Protein AF-A0ABD4AQN7-F1 (afdb_monomer)

Solvent-accessible surface area (backbone atoms only — not comparable to full-atom values): 7976 Å² total; per-residue (Å²): 132,62,67,65,57,52,54,51,52,52,50,51,53,52,51,52,52,52,50,49,56,45,49,55,45,19,53,50,41,38,52,50,40,67,66,56,73,84,70,76,82,94,68,55,69,69,57,46,48,49,50,31,52,64,78,49,80,97,65,99,74,76,62,80,75,51,38,46,49,37,30,52,51,54,56,50,56,67,41,40,70,62,57,60,67,52,57,86,43,66,93,43,55,42,44,65,59,21,51,52,52,40,50,53,53,50,40,51,52,47,27,73,77,38,64,93,39,34,73,43,40,52,53,53,53,54,51,51,57,58,58,53,72,75,67,83,89,134

Foldseek 3Di:
DVVVVVVVVVVVVVVVVVVVVLVVQLVVLQVLLVPQDFDFDDDDPVRLLVVLVVVDDDDPDDPPVSSLLSSLVVRVVSRVVSLVVSVVCPPGRNSLVSSLVNLLVSLVVVCVVPVVSNVSSVVVNVVSVVVVVVDDDD

Sequence (138 aa):
MVAFSEARRTAVERSALARRSQQDRRESVLRFATAIELVLPDQSFDTVMRRARDAHAPENVGGDLDDGRRAVQLLLASLEDSTNRLDVFQGQPGIRDARCLLLDRKLSLISSRYPALSDWCERVKSKQVRDDGKAEPQ

Mean predicted aligned error: 9.36 Å

Radius of gyration: 21.72 Å; Cα contacts (8 Å, |Δi|>4): 91; chains: 1; bounding box: 52×25×71 Å

Structure (mmCIF, N/CA/C/O backbone):
data_AF-A0ABD4AQN7-F1
#
_entry.id   AF-A0ABD4AQN7-F1
#
loop_
_atom_site.group_PDB
_atom_site.id
_atom_site.type_symbol
_atom_site.label_atom_id
_atom_site.label_alt_id
_atom_site.label_comp_id
_atom_site.label_asym_id
_atom_site.label_entity_id
_atom_site.label_seq_id
_atom_site.pdbx_PDB_ins_code
_atom_site.Cartn_x
_atom_site.Cartn_y
_atom_site.Cartn_z
_atom_site.occupancy
_atom_site.B_iso_or_equiv
_atom_site.auth_seq_id
_atom_site.auth_comp_id
_atom_site.auth_asym_id
_atom_site.auth_atom_id
_atom_site.pdbx_PDB_model_num
ATOM 1 N N . MET A 1 1 ? -22.026 1.319 53.407 1.00 54.47 1 MET A N 1
ATOM 2 C CA . MET A 1 1 ? -20.973 0.480 52.784 1.00 54.47 1 MET A CA 1
ATOM 3 C C . MET A 1 1 ? -21.366 -0.113 51.414 1.00 54.47 1 MET A C 1
ATOM 5 O O . MET A 1 1 ? -20.552 -0.808 50.830 1.00 54.47 1 MET A O 1
ATOM 9 N N . VAL A 1 2 ? -22.556 0.179 50.857 1.00 57.97 2 VAL A N 1
ATOM 10 C CA . VAL A 1 2 ? -23.058 -0.422 49.594 1.00 57.97 2 VAL A CA 1
ATOM 11 C C . VAL A 1 2 ? -22.693 0.401 48.342 1.00 57.97 2 VAL A C 1
ATOM 13 O O . VAL A 1 2 ? -22.343 -0.165 47.310 1.00 57.97 2 VAL A O 1
ATOM 16 N N . ALA A 1 3 ? -22.640 1.734 48.459 1.00 59.59 3 ALA A N 1
ATOM 17 C CA . ALA A 1 3 ? -22.336 2.647 47.348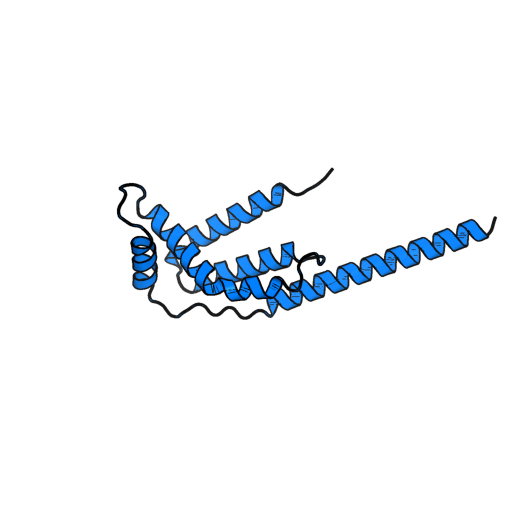 1.00 59.59 3 ALA A CA 1
ATOM 18 C C . ALA A 1 3 ? -20.947 2.434 46.707 1.00 59.59 3 ALA A C 1
ATOM 20 O O . ALA A 1 3 ? -20.769 2.646 45.510 1.00 59.59 3 ALA A O 1
ATOM 21 N N . PHE A 1 4 ? -19.958 1.965 47.479 1.00 57.88 4 PHE A N 1
ATOM 22 C CA . PHE A 1 4 ? -18.610 1.674 46.970 1.00 57.88 4 PHE A CA 1
ATOM 23 C C . PHE A 1 4 ? -18.596 0.458 46.025 1.00 57.88 4 PHE A C 1
ATOM 25 O O . PHE A 1 4 ? -17.837 0.427 45.055 1.00 57.88 4 PHE A O 1
ATOM 32 N N . SER A 1 5 ? -19.465 -0.525 46.274 1.00 64.06 5 SER A N 1
ATOM 33 C CA . SER A 1 5 ? -19.596 -1.732 45.450 1.00 64.06 5 SER A CA 1
ATOM 34 C C . SER A 1 5 ? -20.321 -1.449 44.132 1.00 64.06 5 SER A C 1
ATOM 36 O O . SER A 1 5 ? -19.909 -1.954 43.088 1.00 64.06 5 SER A O 1
ATOM 38 N N . GLU A 1 6 ? -21.346 -0.594 44.149 1.00 66.25 6 GLU A N 1
ATOM 39 C CA . GLU A 1 6 ? -22.067 -0.168 42.940 1.00 66.25 6 GLU A CA 1
ATOM 40 C C . GLU A 1 6 ? -21.218 0.751 42.055 1.00 66.25 6 GLU A C 1
ATOM 42 O O . GLU A 1 6 ? -21.149 0.547 40.840 1.00 66.25 6 GLU A O 1
ATOM 47 N N . ALA A 1 7 ? -20.487 1.699 42.653 1.00 68.50 7 ALA A N 1
ATOM 48 C CA . ALA A 1 7 ? -19.550 2.556 41.929 1.00 68.50 7 ALA A CA 1
ATOM 49 C C . ALA A 1 7 ? -18.449 1.734 41.237 1.00 68.50 7 ALA A C 1
ATOM 51 O O . ALA A 1 7 ? -18.130 1.974 40.070 1.00 68.50 7 ALA A O 1
ATOM 52 N N . ARG A 1 8 ? -17.914 0.708 41.917 1.00 66.69 8 ARG A N 1
ATOM 53 C CA . ARG A 1 8 ? -16.905 -0.199 41.349 1.00 66.69 8 ARG A CA 1
ATOM 54 C C . ARG A 1 8 ? -17.470 -1.064 40.220 1.00 66.69 8 ARG A C 1
ATOM 56 O O . ARG A 1 8 ? -16.809 -1.200 39.194 1.00 66.69 8 ARG A O 1
ATOM 63 N N . ARG A 1 9 ? -18.683 -1.611 40.365 1.00 70.56 9 ARG A N 1
ATOM 64 C CA . ARG A 1 9 ? -19.353 -2.387 39.302 1.00 70.56 9 ARG A CA 1
ATOM 65 C C . ARG A 1 9 ? -19.603 -1.520 38.061 1.00 70.56 9 ARG A C 1
ATOM 67 O O . ARG A 1 9 ? -19.202 -1.896 36.964 1.00 70.56 9 ARG A O 1
ATOM 74 N N . THR A 1 10 ? -20.118 -0.308 38.260 1.00 72.19 10 THR A N 1
ATOM 75 C CA . THR A 1 10 ? -20.370 0.666 37.183 1.00 72.19 10 THR A CA 1
ATOM 76 C C . THR A 1 10 ? -19.078 1.086 36.471 1.00 72.19 10 THR A C 1
ATOM 78 O O . THR A 1 10 ? -19.043 1.211 35.247 1.00 72.19 10 THR A O 1
ATOM 81 N N . ALA A 1 11 ? -17.984 1.287 37.213 1.00 68.94 11 ALA A N 1
ATOM 82 C CA . ALA A 1 11 ? -16.683 1.630 36.637 1.00 68.94 11 ALA A CA 1
ATOM 83 C C . ALA A 1 11 ? -16.107 0.493 35.772 1.00 68.94 11 ALA A C 1
ATOM 85 O O . ALA A 1 11 ? -15.569 0.750 34.692 1.00 68.94 11 ALA A O 1
ATOM 86 N N . VAL A 1 12 ? -16.257 -0.763 36.205 1.00 75.88 12 VAL A N 1
ATOM 87 C CA . VAL A 1 12 ? -15.830 -1.943 35.433 1.00 75.88 12 VAL A CA 1
ATOM 88 C C . VAL A 1 12 ? -16.648 -2.085 34.148 1.00 75.88 12 VAL A C 1
ATOM 90 O O . VAL A 1 12 ? -16.072 -2.294 33.081 1.00 75.88 12 VAL A O 1
ATOM 93 N N . GLU A 1 13 ? -17.966 -1.902 34.216 1.00 75.69 13 GLU A N 1
ATOM 94 C CA . GLU A 1 13 ? -18.851 -1.957 33.046 1.00 75.69 13 GLU A CA 1
ATOM 95 C C . GLU A 1 13 ? -18.529 -0.855 32.029 1.00 75.69 13 GLU A C 1
ATOM 97 O O . GLU A 1 13 ? -18.385 -1.134 30.836 1.00 75.69 13 GLU A O 1
ATOM 102 N N . ARG A 1 14 ? -18.310 0.383 32.496 1.00 72.00 14 ARG A N 1
ATOM 103 C CA . ARG A 1 14 ? -17.869 1.504 31.647 1.00 72.00 14 ARG A CA 1
ATOM 104 C C . ARG A 1 14 ? -16.507 1.236 31.007 1.00 72.00 14 ARG A C 1
ATOM 106 O O . ARG A 1 14 ? -16.333 1.500 29.820 1.00 72.00 14 ARG A O 1
ATOM 113 N N . SER A 1 15 ? -15.561 0.660 31.751 1.00 72.75 15 SER A N 1
ATOM 114 C CA . SER A 1 15 ? -14.247 0.269 31.222 1.00 72.75 15 SER A CA 1
ATOM 115 C C . SER A 1 15 ? -14.352 -0.824 30.152 1.00 72.75 15 SER A C 1
ATOM 117 O O . SER A 1 15 ? -13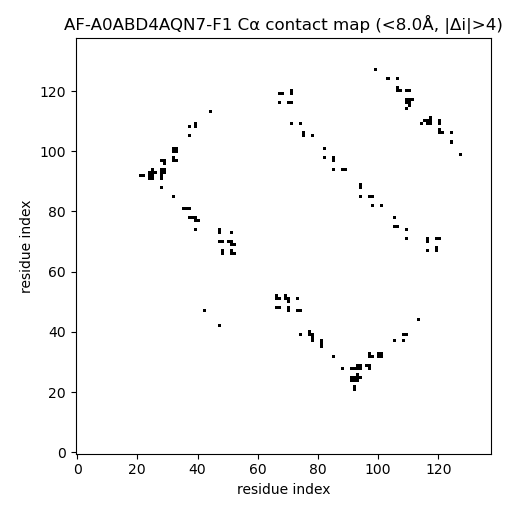.649 -0.771 29.142 1.00 72.75 15 SER A O 1
ATOM 119 N N . ALA A 1 16 ? -15.238 -1.805 30.340 1.00 79.62 16 ALA A N 1
ATOM 120 C CA . ALA A 1 16 ? -15.469 -2.868 29.365 1.00 79.62 16 ALA A CA 1
ATOM 121 C C . ALA A 1 16 ? -16.129 -2.337 28.081 1.00 79.62 16 ALA A C 1
ATOM 123 O O . ALA A 1 16 ? -15.727 -2.711 26.980 1.00 79.62 16 ALA A O 1
ATOM 124 N N . LEU A 1 17 ? -17.104 -1.431 28.207 1.00 80.19 17 LEU A N 1
ATOM 125 C CA . LEU A 1 17 ? -17.739 -0.766 27.065 1.00 80.19 17 LEU A CA 1
ATOM 126 C C . LEU A 1 17 ? -16.749 0.105 26.283 1.00 80.19 17 LEU A C 1
ATOM 128 O O . LEU A 1 17 ? -16.723 0.041 25.055 1.00 80.19 17 LEU A O 1
ATOM 132 N N . ALA A 1 18 ? -15.896 0.862 26.977 1.00 78.62 18 ALA A N 1
ATOM 133 C CA . ALA A 1 18 ? -14.865 1.680 26.343 1.00 78.62 18 ALA A CA 1
ATOM 134 C C . ALA A 1 18 ? -13.862 0.831 25.544 1.00 78.62 18 ALA A C 1
ATOM 136 O O 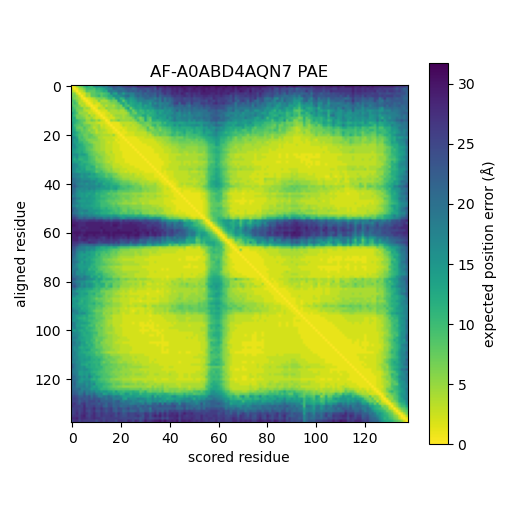. ALA A 1 18 ? -13.535 1.178 24.409 1.00 78.62 18 ALA A O 1
ATOM 137 N N . ARG A 1 19 ? -13.427 -0.311 26.098 1.00 84.00 19 ARG A N 1
ATOM 138 C CA . ARG A 1 19 ? -12.534 -1.258 25.409 1.00 84.00 19 ARG A CA 1
ATOM 139 C C . ARG A 1 19 ? -13.169 -1.852 24.154 1.00 84.00 19 ARG A C 1
ATOM 141 O O . ARG A 1 19 ? -12.532 -1.837 23.107 1.00 84.00 19 ARG A O 1
ATOM 148 N N . ARG A 1 20 ? -14.430 -2.297 24.232 1.00 87.50 20 ARG A N 1
ATOM 149 C CA . ARG A 1 20 ? -15.175 -2.787 23.057 1.00 87.50 20 ARG A CA 1
ATOM 150 C C . ARG A 1 20 ? -15.283 -1.715 21.973 1.00 87.50 20 ARG A C 1
ATOM 152 O O . ARG A 1 20 ? -14.880 -1.954 20.847 1.00 87.50 20 ARG A O 1
ATOM 159 N N . SER A 1 21 ? -15.667 -0.491 22.341 1.00 87.69 21 SER A N 1
ATOM 160 C CA . SER A 1 21 ? -15.736 0.637 21.401 1.00 87.69 21 SER A CA 1
ATOM 161 C C . SER A 1 21 ? -14.390 0.968 20.738 1.00 87.69 21 SER A C 1
ATOM 163 O O . SER A 1 21 ? -14.358 1.392 19.582 1.00 87.69 21 SER A O 1
ATOM 165 N N . GLN A 1 22 ? -13.267 0.831 21.450 1.00 87.69 22 GLN A N 1
ATOM 166 C CA . GLN A 1 22 ? -11.938 1.007 20.854 1.00 87.69 22 GLN A CA 1
ATOM 167 C C . GLN A 1 22 ? -11.584 -0.132 19.897 1.00 87.69 22 GLN A C 1
ATOM 169 O O . GLN A 1 22 ? -11.016 0.128 18.836 1.00 87.69 22 GLN A O 1
ATOM 174 N N . GLN A 1 23 ? -11.929 -1.369 20.252 1.00 91.06 23 GLN A N 1
ATOM 175 C CA . GLN A 1 23 ? -11.710 -2.533 19.406 1.00 91.06 23 GLN A CA 1
ATOM 176 C C . GLN A 1 23 ? -12.540 -2.456 18.118 1.00 91.06 23 GLN A C 1
ATOM 178 O O . GLN A 1 23 ? -11.973 -2.585 17.038 1.00 91.06 23 GLN A O 1
ATOM 183 N N . ASP A 1 24 ? -13.828 -2.118 18.210 1.00 92.62 24 ASP A N 1
ATOM 184 C CA . ASP A 1 24 ? -14.709 -1.953 17.046 1.00 92.62 24 ASP A CA 1
ATOM 185 C C . ASP A 1 24 ? -14.176 -0.877 16.086 1.00 92.62 24 ASP A C 1
ATOM 187 O O . ASP A 1 24 ? -14.175 -1.047 14.863 1.00 92.62 24 ASP A O 1
ATOM 191 N N . ARG A 1 25 ? -13.662 0.233 16.639 1.00 90.94 25 ARG A N 1
ATOM 192 C CA . ARG A 1 25 ? -13.006 1.290 15.855 1.00 90.94 25 ARG A CA 1
ATOM 193 C C . ARG A 1 25 ? -11.745 0.779 15.170 1.00 90.94 25 ARG A C 1
ATOM 195 O O . ARG A 1 25 ? -11.610 0.975 13.966 1.00 90.94 25 ARG A O 1
ATOM 202 N N . ARG A 1 26 ? -10.867 0.074 15.890 1.00 94.12 26 ARG A N 1
ATOM 203 C CA . ARG A 1 26 ? -9.663 -0.548 15.313 1.00 94.12 26 ARG A CA 1
ATOM 204 C C . ARG A 1 26 ? -10.004 -1.499 14.169 1.00 94.12 26 ARG A C 1
ATOM 206 O O . ARG A 1 26 ? -9.408 -1.404 13.099 1.00 94.12 26 ARG A O 1
ATOM 213 N N . GLU A 1 27 ? -10.982 -2.375 14.362 1.00 94.62 27 GLU A N 1
ATOM 214 C CA . GLU A 1 27 ? -11.440 -3.313 13.334 1.00 94.62 27 GLU A CA 1
ATOM 215 C C . GLU A 1 27 ? -12.042 -2.592 12.125 1.00 94.62 27 GLU A C 1
ATOM 217 O O . GLU A 1 27 ? -11.829 -3.001 10.985 1.00 94.62 27 GLU A O 1
ATOM 222 N N . SER A 1 28 ? -12.769 -1.493 12.339 1.00 94.12 28 SER A N 1
ATOM 223 C CA . SER A 1 28 ? -13.274 -0.659 11.246 1.00 94.12 28 SER A CA 1
ATOM 224 C C . SER A 1 28 ? -12.142 -0.048 10.416 1.00 94.12 28 SER A C 1
ATOM 226 O O . SER A 1 28 ? -12.199 -0.098 9.187 1.00 94.12 28 SER A O 1
ATOM 228 N N . VAL A 1 29 ? -11.104 0.494 11.061 1.00 95.38 29 VAL A N 1
ATOM 229 C CA . VAL A 1 29 ? -9.951 1.103 10.373 1.00 95.38 29 VAL A CA 1
ATOM 230 C C . VAL A 1 29 ? -9.185 0.049 9.562 1.00 95.38 29 VAL A C 1
ATOM 232 O O . VAL A 1 29 ? -8.871 0.274 8.393 1.00 95.38 29 VAL A O 1
ATOM 235 N N . LEU A 1 30 ? -8.946 -1.134 10.137 1.00 95.06 30 LEU A N 1
ATOM 236 C CA . LEU A 1 30 ? -8.273 -2.244 9.449 1.00 95.06 30 LEU A CA 1
ATOM 237 C C . LEU A 1 30 ? -9.081 -2.781 8.260 1.00 95.06 30 LEU A C 1
ATOM 239 O O . LEU A 1 30 ? -8.520 -3.034 7.189 1.00 95.06 30 LEU A O 1
ATOM 243 N N . ARG A 1 31 ? -10.405 -2.919 8.415 1.00 95.75 31 ARG A N 1
ATOM 244 C CA . ARG A 1 31 ? -11.296 -3.306 7.311 1.00 95.75 31 ARG A CA 1
ATOM 245 C C . ARG A 1 31 ? -11.255 -2.285 6.185 1.00 95.75 31 ARG A C 1
ATOM 247 O O . ARG A 1 31 ? -11.137 -2.680 5.028 1.00 95.75 31 ARG A O 1
ATOM 254 N N . PHE A 1 32 ? -11.287 -0.993 6.512 1.00 95.75 32 PHE A N 1
ATOM 255 C CA . PHE A 1 32 ? -11.158 0.057 5.509 1.00 95.75 32 PHE A CA 1
ATOM 256 C C . PHE A 1 32 ? -9.824 -0.050 4.766 1.00 95.75 32 PHE A C 1
ATOM 258 O O . PHE A 1 32 ? -9.824 -0.115 3.542 1.00 95.75 32 PHE A O 1
ATOM 265 N N . ALA A 1 33 ? -8.700 -0.165 5.480 1.00 94.88 33 ALA A N 1
ATOM 266 C CA . ALA A 1 33 ? -7.378 -0.310 4.868 1.00 94.88 33 ALA A CA 1
ATOM 267 C C . ALA A 1 33 ? -7.265 -1.533 3.946 1.00 94.88 33 ALA A C 1
ATOM 269 O O . ALA A 1 33 ? -6.600 -1.471 2.914 1.00 94.88 33 ALA A O 1
ATOM 270 N N . THR A 1 34 ? -7.939 -2.631 4.292 1.00 94.19 34 THR A N 1
ATOM 271 C CA . THR A 1 3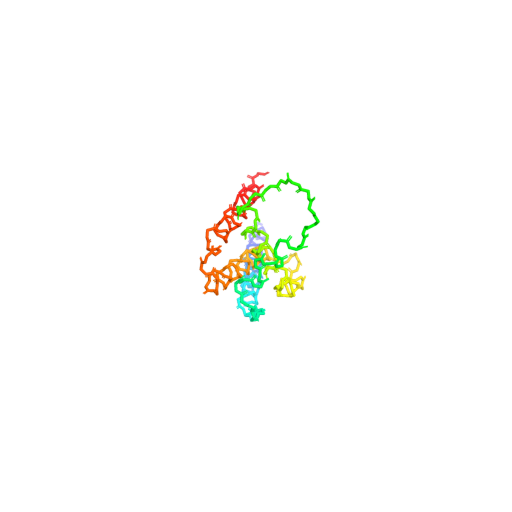4 ? -8.007 -3.849 3.470 1.00 94.19 34 THR A CA 1
ATOM 272 C C . THR A 1 34 ? -8.853 -3.643 2.211 1.00 94.19 34 THR A C 1
ATOM 274 O O . THR A 1 34 ? -8.502 -4.139 1.144 1.00 94.19 34 THR A O 1
ATOM 277 N N . ALA A 1 35 ? -9.942 -2.882 2.317 1.00 94.81 35 ALA A N 1
ATOM 278 C CA . ALA A 1 35 ? -10.844 -2.585 1.208 1.00 94.81 35 ALA A CA 1
ATOM 279 C C . ALA A 1 35 ? -10.301 -1.523 0.237 1.00 94.81 35 ALA A C 1
ATOM 281 O O . ALA A 1 35 ? -10.859 -1.346 -0.845 1.00 94.81 35 ALA A O 1
ATOM 282 N N . ILE A 1 36 ? -9.228 -0.807 0.595 1.00 94.81 36 ILE A N 1
ATOM 283 C CA . ILE A 1 36 ? -8.570 0.122 -0.327 1.00 94.81 36 ILE A CA 1
ATOM 284 C C . ILE A 1 36 ? -8.037 -0.666 -1.524 1.00 94.81 36 ILE A C 1
ATOM 286 O O . ILE A 1 36 ? -7.197 -1.563 -1.385 1.00 94.81 36 ILE A O 1
ATOM 290 N N . GLU A 1 37 ? -8.541 -0.304 -2.696 1.00 93.88 37 GLU A N 1
ATOM 291 C CA . GLU A 1 37 ? -8.043 -0.770 -3.979 1.00 93.88 37 GLU A CA 1
ATOM 292 C C . GLU A 1 37 ? -6.682 -0.132 -4.275 1.00 93.88 37 GLU A C 1
ATOM 294 O O . GLU A 1 37 ? -6.466 1.059 -4.033 1.00 93.88 37 GLU A O 1
ATOM 299 N N . LEU A 1 38 ? -5.758 -0.950 -4.775 1.00 94.44 38 LEU A N 1
ATOM 300 C CA . LEU A 1 38 ? -4.412 -0.536 -5.140 1.00 94.44 38 LEU A CA 1
ATOM 301 C C . LEU A 1 38 ? -4.270 -0.651 -6.651 1.00 94.44 38 LEU A C 1
ATOM 303 O O . LEU A 1 38 ? -4.235 -1.756 -7.189 1.00 94.44 38 LEU A O 1
ATOM 307 N N . VAL A 1 39 ? -4.174 0.493 -7.320 1.00 91.50 39 VAL A N 1
ATOM 308 C CA . VAL A 1 39 ? -4.020 0.563 -8.773 1.00 91.50 39 VAL A CA 1
ATOM 309 C C . VAL A 1 39 ? -2.601 1.010 -9.075 1.00 91.50 39 VAL A C 1
ATOM 311 O O . VAL A 1 39 ? -2.264 2.179 -8.912 1.00 91.50 39 VAL A O 1
ATOM 314 N N . LEU A 1 40 ? -1.757 0.068 -9.490 1.00 91.94 40 LEU A N 1
ATOM 315 C CA . LEU A 1 40 ? -0.411 0.385 -9.950 1.00 91.94 40 LEU A CA 1
ATOM 316 C C . LEU A 1 40 ? -0.450 0.668 -11.459 1.00 91.94 40 LEU A C 1
ATOM 318 O O . LEU A 1 40 ? -1.024 -0.141 -12.192 1.00 91.94 40 LEU A O 1
ATOM 322 N N . PRO A 1 41 ? 0.147 1.771 -11.949 1.00 89.38 41 PRO A N 1
ATOM 323 C CA . PRO A 1 41 ? 0.145 2.064 -13.376 1.00 89.38 41 PRO A CA 1
ATOM 324 C C . PRO A 1 41 ? 0.836 0.957 -14.176 1.00 89.38 41 PRO A C 1
ATOM 326 O O . PRO A 1 41 ? 1.899 0.469 -13.778 1.00 89.38 41 PRO A O 1
ATOM 329 N N . ASP A 1 42 ? 0.262 0.608 -15.326 1.00 89.94 42 ASP A N 1
ATOM 330 C CA . ASP A 1 42 ? 0.854 -0.379 -16.222 1.00 89.94 42 ASP A CA 1
ATOM 331 C C . ASP A 1 42 ? 2.069 0.221 -16.943 1.00 89.94 42 ASP A C 1
ATOM 333 O O . ASP A 1 42 ? 1.944 1.028 -17.865 1.00 89.94 42 ASP A O 1
ATOM 337 N N . GLN A 1 43 ? 3.263 -0.115 -16.461 1.00 92.44 43 GLN A N 1
ATOM 338 C CA . GLN A 1 43 ? 4.534 0.353 -17.000 1.00 92.44 43 GLN A CA 1
ATOM 339 C C . GLN A 1 43 ? 5.464 -0.843 -17.199 1.00 92.44 43 GLN A C 1
ATOM 341 O O . GLN A 1 43 ? 5.470 -1.785 -16.409 1.00 92.44 43 GLN A O 1
ATOM 346 N N . SER A 1 44 ? 6.289 -0.809 -18.246 1.00 94.06 44 SER A N 1
ATOM 347 C CA . SER A 1 44 ? 7.349 -1.807 -18.389 1.00 94.06 44 SER A CA 1
ATOM 348 C C . SER A 1 44 ? 8.423 -1.602 -17.321 1.00 94.06 44 SER A C 1
ATOM 350 O O . SER A 1 44 ? 8.684 -0.472 -16.897 1.00 94.06 44 SER A O 1
ATOM 352 N N . PHE A 1 45 ? 9.092 -2.687 -16.929 1.00 92.69 45 PHE A N 1
ATOM 353 C CA . PHE A 1 45 ? 10.216 -2.624 -15.994 1.00 92.69 45 PHE A CA 1
ATOM 354 C C . PHE A 1 45 ? 11.293 -1.631 -16.463 1.00 92.69 45 PHE A C 1
ATOM 356 O O . PHE A 1 45 ? 11.712 -0.774 -15.689 1.00 92.69 45 PHE A O 1
ATOM 363 N N . ASP A 1 46 ? 11.649 -1.653 -17.752 1.00 93.44 46 ASP A N 1
ATOM 364 C CA . ASP A 1 46 ? 12.625 -0.720 -18.333 1.00 93.44 46 ASP A CA 1
ATOM 365 C C . ASP A 1 46 ? 12.196 0.744 -18.197 1.00 93.44 46 ASP A C 1
ATOM 367 O O . ASP A 1 46 ? 13.022 1.617 -17.937 1.00 93.44 46 ASP A O 1
ATOM 371 N N . THR A 1 47 ? 10.896 1.031 -18.332 1.00 94.19 47 THR A N 1
ATOM 372 C CA . THR A 1 47 ? 10.366 2.390 -18.160 1.00 94.19 47 THR A CA 1
ATOM 373 C C . THR A 1 47 ? 10.491 2.846 -16.714 1.00 94.19 47 THR A C 1
ATOM 375 O O . THR A 1 47 ? 10.898 3.983 -16.472 1.00 94.19 47 THR A O 1
ATOM 378 N N . VAL A 1 48 ? 10.166 1.969 -15.761 1.00 93.12 48 VAL A N 1
ATOM 379 C CA . VAL A 1 48 ? 10.299 2.252 -14.327 1.00 93.12 48 VAL A CA 1
ATOM 380 C C . VAL A 1 48 ? 11.762 2.506 -13.972 1.00 93.12 48 VAL A C 1
ATOM 382 O O . VAL A 1 48 ? 12.064 3.520 -13.347 1.00 93.12 48 VAL A O 1
ATOM 385 N N . MET A 1 49 ? 12.676 1.644 -14.419 1.00 92.50 49 MET A N 1
ATOM 386 C CA . MET A 1 49 ? 14.109 1.784 -14.147 1.00 92.50 49 MET A CA 1
ATOM 387 C C . MET A 1 49 ? 14.705 3.024 -14.812 1.00 92.50 49 MET A C 1
ATOM 389 O O . MET A 1 49 ? 15.488 3.737 -14.190 1.00 92.50 49 MET A O 1
ATOM 393 N N . ARG A 1 50 ? 14.298 3.343 -16.045 1.00 91.12 50 ARG A N 1
ATOM 394 C CA . ARG A 1 50 ? 14.696 4.590 -16.706 1.00 91.12 50 ARG A CA 1
ATOM 395 C C . ARG A 1 50 ? 14.234 5.808 -15.905 1.00 91.12 50 ARG A C 1
ATOM 397 O O . ARG A 1 50 ? 15.053 6.657 -15.594 1.00 91.12 50 ARG A O 1
ATOM 404 N N . ARG A 1 51 ? 12.968 5.853 -15.475 1.00 89.88 51 ARG A N 1
ATOM 405 C CA . ARG A 1 51 ? 12.452 6.943 -14.623 1.00 89.88 51 ARG A CA 1
ATOM 406 C C . ARG A 1 51 ? 13.173 7.032 -13.276 1.00 89.88 51 ARG A C 1
ATOM 408 O O . ARG A 1 51 ? 13.408 8.133 -12.793 1.00 89.88 51 ARG A O 1
ATOM 415 N N . ALA A 1 52 ? 13.533 5.895 -12.679 1.00 88.88 52 ALA A N 1
ATOM 416 C CA . ALA A 1 52 ? 14.305 5.843 -11.437 1.00 88.88 52 ALA A CA 1
ATOM 417 C C . ALA A 1 52 ? 15.700 6.466 -11.577 1.00 88.88 52 ALA A C 1
ATOM 419 O O . ALA A 1 52 ? 16.178 7.093 -10.631 1.00 88.88 52 ALA A O 1
ATOM 420 N N . ARG A 1 53 ? 16.315 6.334 -12.756 1.00 87.31 53 ARG A N 1
ATOM 421 C CA . ARG A 1 53 ? 17.589 6.976 -13.106 1.00 87.31 53 ARG A CA 1
ATOM 422 C C . ARG A 1 53 ? 17.407 8.458 -13.433 1.00 87.31 53 ARG A C 1
ATOM 424 O O . ARG A 1 53 ? 18.131 9.283 -12.891 1.00 87.31 53 ARG A O 1
ATOM 431 N N . ASP A 1 54 ? 16.403 8.789 -14.247 1.00 84.19 54 ASP A N 1
ATOM 432 C CA . ASP A 1 54 ? 16.115 10.157 -14.711 1.00 84.19 54 ASP A CA 1
ATOM 433 C C . ASP A 1 54 ? 15.661 11.096 -13.585 1.00 84.19 54 ASP A C 1
ATOM 435 O O . ASP A 1 54 ? 15.836 12.309 -13.675 1.00 84.19 54 ASP A O 1
ATOM 439 N N . ALA A 1 55 ? 15.095 10.556 -12.500 1.00 75.88 55 ALA A N 1
ATOM 440 C CA . ALA A 1 55 ? 14.765 11.323 -11.300 1.00 75.88 55 ALA A CA 1
ATOM 441 C C . ALA A 1 55 ? 16.004 11.959 -10.625 1.00 75.88 55 ALA A C 1
ATOM 443 O O . ALA A 1 55 ? 15.849 12.712 -9.661 1.00 75.88 55 ALA A O 1
ATOM 444 N N . HIS A 1 56 ? 17.217 11.696 -11.128 1.00 63.53 56 HIS A N 1
ATOM 445 C CA . HIS A 1 56 ? 18.452 12.341 -10.707 1.00 63.53 56 HIS A CA 1
ATOM 446 C C . HIS A 1 56 ? 19.164 13.055 -11.873 1.00 63.53 56 HIS A C 1
ATOM 448 O O . HIS A 1 56 ? 19.367 12.490 -12.945 1.00 63.53 56 HIS A O 1
ATOM 454 N N . ALA A 1 57 ? 19.597 14.298 -11.638 1.00 51.97 57 ALA A N 1
ATOM 455 C CA . ALA A 1 57 ? 20.659 14.937 -12.417 1.00 51.97 57 ALA A CA 1
ATOM 456 C C . ALA A 1 57 ? 22.017 14.284 -12.064 1.00 51.97 57 ALA A C 1
ATOM 458 O O . ALA A 1 57 ? 22.152 13.749 -10.961 1.00 51.97 57 ALA A O 1
ATOM 459 N N . PRO A 1 58 ? 23.019 14.282 -12.964 1.00 55.56 58 PRO A N 1
ATOM 460 C CA . PRO A 1 58 ? 24.164 13.390 -12.856 1.00 55.56 58 PRO A CA 1
ATOM 461 C C . PRO A 1 58 ? 25.173 13.935 -11.845 1.00 55.56 58 PRO A C 1
ATOM 463 O O . PRO A 1 58 ? 26.087 14.672 -12.202 1.00 55.56 58 PRO A O 1
ATOM 466 N N . GLU A 1 59 ? 25.046 13.544 -10.583 1.00 49.09 59 GLU A N 1
ATOM 467 C CA . GLU A 1 59 ? 26.174 13.577 -9.659 1.00 49.09 59 GLU A CA 1
ATOM 468 C C . GLU A 1 59 ? 26.615 12.143 -9.383 1.00 49.09 59 GLU A C 1
ATOM 470 O O . GLU A 1 59 ? 25.841 11.289 -8.958 1.00 49.09 5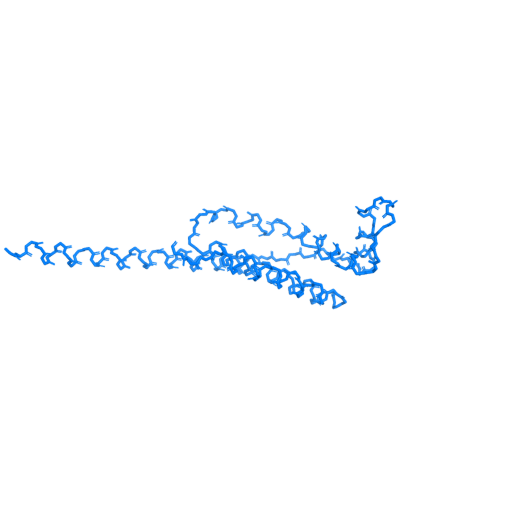9 GLU A O 1
ATOM 475 N N . ASN A 1 60 ? 27.871 11.878 -9.738 1.00 54.09 60 ASN A N 1
ATOM 476 C CA . ASN A 1 60 ? 28.563 10.595 -9.711 1.00 54.09 60 ASN A CA 1
ATOM 477 C C . ASN A 1 60 ? 28.562 9.923 -8.324 1.00 54.09 60 ASN A C 1
ATOM 479 O O . ASN A 1 60 ? 29.612 9.871 -7.698 1.00 54.09 60 ASN A O 1
ATOM 483 N N . VAL A 1 61 ? 27.450 9.369 -7.835 1.00 50.25 61 VAL A N 1
ATOM 484 C CA . VAL A 1 61 ? 27.445 8.420 -6.707 1.00 50.25 61 VAL A CA 1
ATOM 485 C C . VAL A 1 61 ? 26.203 7.514 -6.764 1.00 50.25 61 VAL A C 1
ATOM 487 O O . VAL A 1 61 ? 25.073 7.988 -6.691 1.00 50.25 61 VAL A O 1
ATOM 490 N N . GLY A 1 62 ? 26.423 6.195 -6.819 1.00 47.19 62 GLY A N 1
ATOM 491 C CA . GLY A 1 62 ? 25.420 5.169 -6.490 1.00 47.19 62 GLY A CA 1
ATOM 492 C C . GLY A 1 62 ? 25.027 4.280 -7.670 1.00 47.19 62 GLY A C 1
ATOM 493 O O . GLY A 1 62 ? 24.214 4.673 -8.495 1.00 47.19 62 GLY A O 1
ATOM 494 N N . GLY A 1 63 ? 25.627 3.085 -7.750 1.00 58.38 63 GLY A N 1
ATOM 495 C CA . GLY A 1 63 ? 25.358 2.084 -8.792 1.00 58.38 63 GLY A CA 1
ATOM 496 C C . GLY A 1 63 ? 23.971 1.430 -8.708 1.00 58.38 63 GLY A C 1
ATOM 497 O O . GLY A 1 63 ? 23.112 1.868 -7.952 1.00 58.38 63 GLY A O 1
ATOM 498 N N . ASP A 1 64 ? 23.796 0.326 -9.442 1.00 58.97 64 ASP A N 1
ATOM 499 C CA . ASP A 1 64 ? 22.548 -0.445 -9.662 1.00 58.97 64 ASP A CA 1
ATOM 500 C C . ASP A 1 64 ? 21.719 -0.739 -8.386 1.00 58.97 64 ASP A C 1
ATOM 502 O O . ASP A 1 64 ? 20.501 -0.924 -8.421 1.00 58.97 64 ASP A O 1
ATOM 506 N N . LEU A 1 65 ? 22.376 -0.724 -7.220 1.00 60.97 65 LEU A N 1
ATOM 507 C CA . LEU A 1 65 ? 21.746 -0.848 -5.908 1.00 60.97 65 LEU A CA 1
ATOM 508 C C . LEU A 1 65 ? 20.833 0.347 -5.548 1.00 60.97 65 LEU A C 1
ATOM 510 O O . LEU A 1 65 ? 19.787 0.156 -4.936 1.00 60.97 65 LEU A O 1
ATOM 514 N N . ASP A 1 66 ? 21.170 1.583 -5.910 1.00 78.94 66 ASP A N 1
ATOM 515 C CA . ASP A 1 66 ? 20.306 2.729 -5.595 1.00 78.94 66 ASP A CA 1
ATOM 516 C C . ASP A 1 66 ? 19.106 2.837 -6.544 1.00 78.94 66 ASP A C 1
ATOM 518 O O . ASP A 1 66 ? 18.024 3.254 -6.119 1.00 78.94 66 ASP A O 1
ATOM 522 N N . ASP A 1 67 ? 19.247 2.383 -7.790 1.00 85.44 67 ASP A N 1
ATOM 523 C CA . ASP A 1 67 ? 18.177 2.418 -8.791 1.00 85.44 67 ASP A CA 1
ATOM 524 C C . ASP A 1 67 ? 16.981 1.550 -8.384 1.00 85.44 67 ASP A C 1
ATOM 526 O O . ASP A 1 67 ? 15.836 1.996 -8.468 1.00 85.44 67 ASP A O 1
ATOM 530 N N . GLY A 1 68 ? 17.222 0.337 -7.873 1.00 88.62 68 GLY A N 1
ATOM 531 C CA . GLY A 1 68 ? 16.148 -0.553 -7.419 1.00 88.62 68 GLY A CA 1
ATOM 532 C C . GLY A 1 68 ? 15.358 0.022 -6.239 1.00 88.62 68 GLY A C 1
ATOM 533 O O . GLY A 1 68 ? 14.125 -0.015 -6.220 1.00 88.62 68 GLY A O 1
ATOM 534 N N . ARG A 1 69 ? 16.046 0.652 -5.277 1.00 88.81 69 ARG A N 1
ATOM 535 C CA . ARG A 1 69 ? 15.389 1.376 -4.179 1.00 88.81 69 ARG A CA 1
ATOM 536 C C . ARG A 1 69 ? 14.542 2.539 -4.704 1.00 88.81 69 ARG A C 1
ATOM 538 O O . ARG A 1 69 ? 13.411 2.713 -4.247 1.00 88.81 69 ARG A O 1
ATOM 545 N N . ARG A 1 70 ? 15.076 3.331 -5.637 1.00 88.56 70 ARG A N 1
ATOM 546 C CA . ARG A 1 70 ? 14.380 4.480 -6.241 1.00 88.56 70 ARG A CA 1
ATOM 547 C C . ARG A 1 70 ? 13.159 4.037 -7.040 1.00 88.56 70 ARG A C 1
ATOM 549 O O . ARG A 1 70 ? 12.101 4.641 -6.907 1.00 88.56 70 ARG A O 1
ATOM 556 N N . ALA A 1 71 ? 13.272 2.949 -7.796 1.00 92.81 71 ALA A N 1
ATOM 557 C CA . ALA A 1 71 ? 12.160 2.349 -8.521 1.00 92.81 71 ALA A CA 1
ATOM 558 C C . ALA A 1 71 ? 11.010 1.986 -7.571 1.00 92.81 71 ALA A C 1
ATOM 560 O O . ALA A 1 71 ? 9.870 2.383 -7.808 1.00 92.81 71 ALA A O 1
ATOM 561 N N . VAL A 1 72 ? 11.304 1.320 -6.447 1.00 93.69 72 VAL A N 1
ATOM 562 C CA . VAL A 1 72 ? 10.287 1.025 -5.424 1.00 93.69 72 VAL A CA 1
ATOM 563 C C . VAL A 1 72 ? 9.674 2.310 -4.856 1.00 93.69 72 VAL A C 1
ATOM 565 O O . VAL A 1 72 ? 8.458 2.381 -4.711 1.00 93.69 72 VAL A O 1
ATOM 568 N N . GLN A 1 73 ? 10.469 3.348 -4.579 1.00 91.69 73 GLN A N 1
ATOM 569 C CA . GLN A 1 73 ? 9.955 4.633 -4.084 1.00 91.69 73 GLN A CA 1
ATOM 570 C C . GLN A 1 73 ? 9.040 5.343 -5.093 1.00 91.69 73 GLN A C 1
ATOM 572 O O . GLN A 1 73 ? 7.980 5.827 -4.705 1.00 91.69 73 GLN A O 1
ATOM 577 N N . LEU A 1 74 ? 9.402 5.364 -6.377 1.00 92.81 74 LEU A N 1
ATOM 578 C CA . LEU A 1 74 ? 8.571 5.931 -7.444 1.00 92.81 74 LEU A CA 1
ATOM 579 C C . LEU A 1 74 ? 7.247 5.176 -7.595 1.00 92.81 74 LEU A C 1
ATOM 581 O O . LEU A 1 74 ? 6.189 5.790 -7.724 1.00 92.81 74 LEU A O 1
ATOM 585 N N . LEU A 1 75 ? 7.290 3.843 -7.546 1.00 94.62 75 LEU A N 1
ATOM 586 C CA . LEU A 1 75 ? 6.082 3.022 -7.603 1.00 94.62 75 LEU A CA 1
ATOM 587 C C . LEU A 1 75 ? 5.201 3.235 -6.365 1.00 94.62 75 LEU A C 1
ATOM 589 O O . LEU A 1 75 ? 3.984 3.340 -6.495 1.00 94.62 75 LEU A O 1
ATOM 593 N N . LEU A 1 76 ? 5.789 3.376 -5.176 1.00 94.19 76 LEU A N 1
ATOM 594 C CA . LEU A 1 76 ? 5.045 3.726 -3.963 1.00 94.19 76 LEU A CA 1
ATOM 595 C C . LEU A 1 76 ? 4.400 5.114 -4.051 1.00 94.19 76 LEU A C 1
ATOM 597 O O . LEU A 1 76 ? 3.250 5.254 -3.638 1.00 94.19 76 LEU A O 1
ATOM 601 N N . ALA A 1 77 ? 5.096 6.103 -4.617 1.00 92.00 77 ALA A N 1
ATOM 602 C CA . ALA A 1 77 ? 4.554 7.442 -4.853 1.00 92.00 77 ALA A CA 1
ATOM 603 C C . ALA A 1 77 ? 3.366 7.405 -5.828 1.00 92.00 77 ALA A C 1
ATOM 605 O O . ALA A 1 77 ? 2.360 8.068 -5.606 1.00 92.00 77 ALA A O 1
ATOM 606 N N . SER A 1 78 ? 3.400 6.537 -6.846 1.00 92.88 78 SER A N 1
ATOM 607 C CA . SER A 1 78 ? 2.237 6.340 -7.730 1.00 92.88 78 SER A CA 1
ATOM 608 C C . SER A 1 78 ? 1.005 5.758 -7.021 1.00 92.88 78 SER A C 1
ATOM 610 O O . SER A 1 78 ? -0.104 5.846 -7.537 1.00 92.88 78 SER A O 1
ATOM 612 N N . LEU A 1 79 ? 1.189 5.182 -5.829 1.00 92.94 79 LEU A N 1
ATOM 613 C CA . LEU A 1 79 ? 0.126 4.665 -4.972 1.00 92.94 79 LEU A CA 1
ATOM 614 C C . LEU A 1 79 ? -0.199 5.629 -3.816 1.00 92.94 79 LEU A C 1
ATOM 616 O O . LEU A 1 79 ? -0.910 5.225 -2.896 1.00 92.94 79 LEU A O 1
ATOM 620 N N . GLU A 1 80 ? 0.325 6.855 -3.783 1.00 89.50 80 GLU A N 1
ATOM 621 C CA . GLU A 1 80 ? 0.195 7.775 -2.640 1.00 89.50 80 GLU A CA 1
ATOM 622 C C . GLU A 1 80 ? -1.267 8.066 -2.271 1.00 89.50 80 GLU A C 1
ATOM 624 O O . GLU A 1 80 ? -1.624 7.973 -1.095 1.00 89.50 80 GLU A O 1
ATOM 629 N N . ASP A 1 81 ? -2.142 8.248 -3.262 1.00 89.12 81 ASP A N 1
ATOM 630 C CA . ASP A 1 81 ? -3.575 8.498 -3.052 1.00 89.12 81 ASP A CA 1
ATOM 631 C C . ASP A 1 81 ? -4.241 7.433 -2.175 1.00 89.12 81 ASP A C 1
ATOM 633 O O . ASP A 1 81 ? -5.076 7.732 -1.321 1.00 89.12 81 ASP A O 1
ATOM 637 N N . SER A 1 82 ? -3.834 6.170 -2.324 1.00 88.00 82 SER A N 1
ATOM 638 C CA . SER A 1 82 ? -4.358 5.086 -1.492 1.00 88.00 82 SER A CA 1
ATOM 639 C C . SER A 1 82 ? -3.933 5.207 -0.020 1.00 88.00 82 SER A C 1
ATOM 641 O O . SER A 1 82 ? -4.691 4.784 0.848 1.00 88.00 82 SER A O 1
ATOM 643 N N . THR A 1 83 ? -2.778 5.820 0.287 1.00 88.19 83 THR A N 1
ATOM 644 C CA . THR A 1 83 ? -2.391 6.160 1.674 1.00 88.19 83 THR A CA 1
ATOM 645 C C . THR A 1 83 ? -3.242 7.303 2.208 1.00 88.19 83 THR A C 1
ATOM 647 O O . THR A 1 83 ? -3.761 7.187 3.315 1.00 88.19 83 THR A O 1
ATOM 650 N N . ASN A 1 84 ? -3.420 8.369 1.424 1.00 92.31 84 ASN A N 1
ATOM 651 C CA . ASN A 1 84 ? -4.126 9.587 1.845 1.00 92.31 84 ASN A CA 1
ATOM 652 C C . ASN A 1 84 ? -5.582 9.297 2.241 1.00 92.31 84 ASN A C 1
ATOM 654 O O . ASN A 1 84 ? -6.149 9.919 3.137 1.00 92.31 84 ASN A O 1
ATOM 658 N N . ARG A 1 85 ? -6.185 8.257 1.651 1.00 92.31 85 ARG A N 1
ATOM 659 C CA . ARG A 1 85 ? -7.512 7.756 2.046 1.00 92.31 85 ARG A CA 1
ATOM 660 C C . ARG A 1 85 ? -7.608 7.325 3.513 1.00 92.31 85 ARG A C 1
ATOM 662 O O . ARG A 1 85 ? -8.715 7.290 4.040 1.00 92.31 85 ARG A O 1
ATOM 669 N N . LEU A 1 86 ? -6.498 6.981 4.170 1.00 93.38 86 LEU A N 1
ATOM 670 C CA . LEU A 1 86 ? -6.479 6.633 5.594 1.00 93.38 86 LEU A CA 1
ATOM 671 C C . LEU A 1 86 ? -6.463 7.851 6.523 1.00 93.38 86 LEU A C 1
ATOM 673 O O . LEU A 1 86 ? -6.705 7.684 7.718 1.00 93.38 86 LEU A O 1
ATOM 677 N N . ASP A 1 87 ? -6.230 9.061 6.019 1.00 92.94 87 ASP A N 1
ATOM 678 C CA . ASP A 1 87 ? -6.099 10.248 6.873 1.00 92.94 87 ASP A CA 1
ATOM 679 C C . ASP A 1 87 ? -7.413 10.634 7.562 1.00 92.94 87 ASP A C 1
ATOM 681 O O . ASP A 1 87 ? -7.399 11.206 8.650 1.00 92.94 87 ASP A O 1
ATOM 685 N N . VAL A 1 88 ? -8.559 10.193 7.031 1.00 92.50 88 VAL A N 1
ATOM 686 C CA . VAL A 1 88 ? -9.867 10.316 7.703 1.00 92.50 88 VAL A CA 1
ATOM 687 C C . VAL A 1 88 ? -9.933 9.569 9.045 1.00 92.50 88 VAL A C 1
ATOM 689 O O . VAL A 1 88 ? -10.788 9.861 9.877 1.00 92.50 88 VAL A O 1
ATOM 692 N N . PHE A 1 89 ? -9.030 8.610 9.272 1.00 92.38 89 PHE A N 1
ATOM 693 C CA . PHE A 1 89 ? -8.907 7.843 10.512 1.00 92.38 89 PHE A CA 1
ATOM 694 C C . PHE A 1 89 ? -7.727 8.307 11.377 1.00 92.38 89 PHE A C 1
ATOM 696 O O . PHE A 1 89 ? -7.314 7.593 12.295 1.00 92.38 89 PHE A O 1
ATOM 703 N N . GLN A 1 90 ? -7.163 9.490 11.116 1.00 91.38 90 GLN A N 1
ATOM 704 C CA . GLN A 1 90 ? -6.081 10.031 11.930 1.00 91.38 90 GLN A CA 1
ATOM 705 C C . GLN A 1 90 ? -6.494 10.111 13.410 1.00 91.38 90 GLN A C 1
ATOM 707 O O . GLN A 1 90 ? -7.582 10.563 13.759 1.00 91.38 90 GLN A O 1
ATOM 712 N N . GLY A 1 91 ? -5.623 9.614 14.293 1.00 88.69 91 GLY A N 1
ATOM 713 C CA . GLY A 1 91 ? -5.883 9.540 15.734 1.00 88.69 91 GLY A CA 1
ATOM 714 C C . GLY A 1 91 ? -6.836 8.418 16.170 1.00 88.69 91 GLY A C 1
ATOM 715 O O . GLY A 1 91 ? -7.053 8.252 17.370 1.00 88.69 91 GLY A O 1
ATOM 716 N N . GLN A 1 92 ? -7.388 7.621 15.247 1.00 90.81 92 GLN A N 1
ATOM 717 C CA . GLN A 1 92 ? -8.197 6.455 15.609 1.00 90.81 92 GLN A CA 1
ATOM 718 C C . GLN A 1 92 ? -7.316 5.275 16.051 1.00 90.81 92 GLN A C 1
ATOM 720 O O . GLN A 1 92 ? -6.222 5.074 15.511 1.00 90.81 92 GLN A O 1
ATOM 725 N N . PRO A 1 93 ? -7.792 4.436 16.991 1.00 88.88 93 PRO A N 1
ATOM 726 C CA . PRO A 1 93 ? -7.139 3.171 17.308 1.00 88.88 93 PRO A CA 1
ATOM 727 C C . PRO A 1 93 ? -6.921 2.335 16.039 1.00 88.88 93 PRO A C 1
ATOM 729 O O . PRO A 1 93 ? -7.827 2.210 15.222 1.00 88.88 93 PRO A O 1
ATOM 732 N N . GLY A 1 94 ? -5.729 1.757 15.869 1.00 90.25 94 GLY A N 1
ATOM 733 C CA . GLY A 1 94 ? -5.414 0.901 14.717 1.00 90.25 94 GLY A CA 1
ATOM 734 C C . GLY A 1 94 ? -4.961 1.620 13.445 1.00 90.25 94 GLY A C 1
ATOM 735 O O . GLY A 1 94 ? -4.627 0.943 12.477 1.00 90.25 94 GLY A O 1
ATOM 736 N N . ILE A 1 95 ? -4.894 2.958 13.423 1.00 92.81 95 ILE A N 1
ATOM 737 C CA . ILE A 1 95 ? -4.419 3.704 12.243 1.00 92.81 95 ILE A CA 1
ATOM 738 C C . ILE A 1 95 ? -2.982 3.344 11.845 1.00 92.81 95 ILE A C 1
ATOM 740 O O . ILE A 1 95 ? -2.671 3.243 10.660 1.00 92.81 95 ILE A O 1
ATOM 744 N N . ARG A 1 96 ? -2.109 3.100 12.828 1.00 90.75 96 ARG A N 1
ATOM 745 C CA . ARG A 1 96 ? -0.726 2.665 12.594 1.00 90.75 96 ARG A CA 1
ATOM 746 C C . ARG A 1 96 ? -0.696 1.309 11.894 1.00 90.75 96 ARG A C 1
ATOM 748 O O . ARG A 1 96 ? -0.147 1.207 10.804 1.00 90.75 96 ARG A O 1
ATOM 755 N N . ASP A 1 97 ? -1.376 0.316 12.462 1.00 92.31 97 ASP A N 1
ATOM 756 C CA . ASP A 1 97 ? -1.467 -1.029 11.886 1.00 92.31 97 ASP A CA 1
ATOM 757 C C . ASP A 1 97 ? -2.070 -1.010 10.480 1.00 92.31 97 ASP A C 1
ATOM 759 O O . ASP A 1 97 ? -1.603 -1.713 9.593 1.00 92.31 97 ASP A O 1
ATOM 763 N N . ALA A 1 98 ? -3.086 -0.174 10.255 1.00 94.12 98 ALA A N 1
ATOM 764 C CA . ALA A 1 98 ? -3.707 0.008 8.951 1.00 94.12 98 ALA A CA 1
ATOM 765 C C . ALA A 1 98 ? -2.743 0.594 7.913 1.00 94.12 98 ALA A C 1
ATOM 767 O O . ALA A 1 98 ? -2.728 0.138 6.770 1.00 94.12 98 ALA A O 1
ATOM 768 N N . ARG A 1 99 ? -1.909 1.567 8.302 1.00 93.12 99 ARG A N 1
ATOM 769 C CA . ARG A 1 99 ? -0.851 2.113 7.439 1.00 93.12 99 ARG A CA 1
ATOM 770 C C . ARG A 1 99 ? 0.233 1.071 7.150 1.00 93.12 99 ARG A C 1
ATOM 772 O O . ARG A 1 99 ? 0.664 0.974 6.003 1.00 93.12 99 ARG A O 1
ATOM 779 N N . CYS A 1 100 ? 0.629 0.264 8.138 1.00 92.94 100 CYS A N 1
ATOM 780 C CA . CYS A 1 100 ? 1.578 -0.837 7.937 1.00 92.94 100 CYS A CA 1
ATOM 781 C C . CYS A 1 100 ? 1.008 -1.913 7.003 1.00 92.94 100 CYS A C 1
ATOM 783 O O . CYS A 1 100 ? 1.645 -2.261 6.013 1.00 92.94 100 CYS A O 1
ATOM 785 N N . LEU A 1 101 ? -0.231 -2.355 7.239 1.00 94.31 101 LEU A N 1
ATOM 786 C CA . LEU A 1 101 ? -0.947 -3.294 6.374 1.00 94.31 101 LEU A CA 1
ATOM 787 C C . LEU A 1 101 ? -1.054 -2.767 4.939 1.00 94.31 101 LEU A C 1
ATOM 789 O O . LEU A 1 101 ? -0.832 -3.506 3.981 1.00 94.31 101 LEU A O 1
ATOM 793 N N . LEU A 1 102 ? -1.387 -1.487 4.771 1.00 95.12 102 LEU A N 1
ATOM 794 C CA . LEU A 1 102 ? -1.489 -0.888 3.449 1.00 95.12 102 LEU A CA 1
ATOM 795 C C . LEU A 1 102 ? -0.127 -0.852 2.741 1.00 95.12 102 LEU A C 1
ATOM 797 O O . LEU A 1 102 ? -0.061 -1.195 1.562 1.00 95.12 102 LEU A O 1
ATOM 801 N N . LEU A 1 103 ? 0.952 -0.479 3.434 1.00 94.50 103 LEU A N 1
ATOM 802 C CA . LEU A 1 103 ? 2.297 -0.485 2.853 1.00 94.50 103 LEU A CA 1
ATOM 803 C C . LEU A 1 103 ? 2.742 -1.907 2.473 1.00 94.50 103 LEU A C 1
ATOM 805 O O . LEU A 1 103 ? 3.224 -2.107 1.361 1.00 94.50 103 LEU A O 1
ATOM 809 N N . ASP A 1 104 ? 2.474 -2.908 3.310 1.00 94.94 104 ASP A N 1
ATOM 810 C CA . ASP A 1 104 ? 2.742 -4.316 2.993 1.00 94.94 104 ASP A CA 1
ATOM 811 C C . ASP A 1 104 ? 2.011 -4.778 1.727 1.00 94.94 104 ASP A C 1
ATOM 813 O O . ASP A 1 104 ? 2.601 -5.427 0.856 1.00 94.94 104 ASP A O 1
ATOM 817 N N . ARG A 1 105 ? 0.734 -4.405 1.579 1.00 96.31 105 ARG A N 1
ATOM 818 C CA . ARG A 1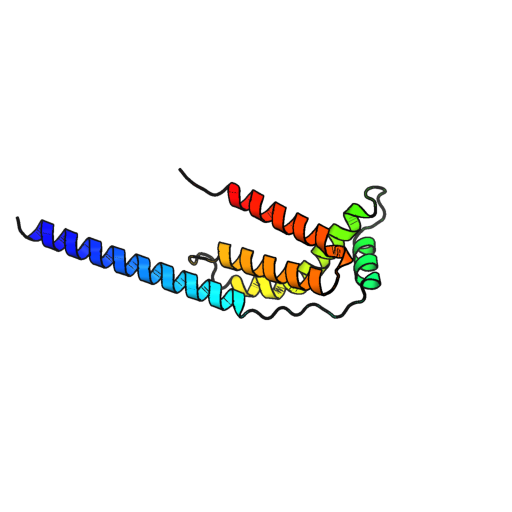 105 ? -0.050 -4.706 0.372 1.00 96.31 105 ARG A CA 1
ATOM 819 C C . ARG A 1 105 ? 0.523 -4.014 -0.867 1.00 96.31 105 ARG A C 1
ATOM 821 O O . ARG A 1 105 ? 0.598 -4.640 -1.921 1.00 96.31 105 ARG A O 1
ATOM 828 N N . LYS A 1 106 ? 0.967 -2.758 -0.750 1.00 96.31 106 LYS A N 1
ATOM 829 C CA . LYS A 1 106 ? 1.626 -2.021 -1.844 1.00 96.31 106 LYS A CA 1
ATOM 830 C C . LYS A 1 106 ? 2.928 -2.683 -2.274 1.00 96.31 106 LYS A C 1
ATOM 832 O O . LYS A 1 106 ? 3.143 -2.887 -3.463 1.00 96.31 106 LYS A O 1
ATOM 837 N N . LEU A 1 107 ? 3.781 -3.037 -1.317 1.00 96.38 107 LEU A N 1
ATOM 838 C CA . LEU A 1 107 ? 5.055 -3.698 -1.593 1.00 96.38 107 LEU A CA 1
ATOM 839 C C . LEU A 1 107 ? 4.841 -5.075 -2.229 1.00 96.38 107 LEU A C 1
ATOM 841 O O . LEU A 1 107 ? 5.531 -5.401 -3.188 1.00 96.38 107 LEU A O 1
ATOM 845 N N . SER A 1 108 ? 3.842 -5.829 -1.763 1.00 96.06 108 SER A N 1
ATOM 846 C CA . SER A 1 108 ? 3.462 -7.125 -2.347 1.00 96.06 108 SER A CA 1
ATOM 847 C C . SER A 1 108 ? 2.937 -6.989 -3.780 1.00 96.06 108 SER A C 1
ATOM 849 O O . SER A 1 108 ? 3.248 -7.807 -4.642 1.00 96.06 108 SER A O 1
ATOM 851 N N . LEU A 1 109 ? 2.158 -5.939 -4.065 1.00 96.25 109 LEU A N 1
ATOM 852 C CA . LEU A 1 109 ? 1.705 -5.636 -5.424 1.00 96.25 109 LEU A CA 1
ATOM 853 C C . LEU A 1 109 ? 2.890 -5.305 -6.343 1.00 96.25 109 LEU A C 1
ATOM 855 O O . LEU A 1 109 ? 2.965 -5.806 -7.464 1.00 96.25 109 LEU A O 1
ATOM 859 N N . ILE A 1 110 ? 3.828 -4.487 -5.858 1.00 96.38 110 ILE A N 1
ATOM 860 C CA . ILE A 1 110 ? 5.036 -4.114 -6.600 1.00 96.38 110 ILE A CA 1
ATOM 861 C C . ILE A 1 110 ? 5.899 -5.346 -6.883 1.00 96.38 110 ILE A C 1
ATOM 863 O O . ILE A 1 110 ? 6.273 -5.548 -8.036 1.00 96.38 110 ILE A O 1
ATOM 867 N N . SER A 1 111 ? 6.185 -6.186 -5.885 1.00 96.44 111 SER A N 1
ATOM 868 C CA . SER A 1 111 ? 7.009 -7.388 -6.070 1.00 96.44 111 SER A CA 1
ATOM 869 C C . SER A 1 111 ? 6.335 -8.419 -6.976 1.00 96.44 111 SER A C 1
ATOM 871 O O . SER A 1 111 ? 7.002 -9.040 -7.801 1.00 96.44 111 SER A O 1
ATOM 873 N N . SER A 1 112 ? 5.006 -8.544 -6.911 1.00 95.88 112 SER A N 1
ATOM 874 C CA . SER A 1 112 ? 4.248 -9.404 -7.822 1.00 95.88 112 SER A CA 1
ATOM 875 C C . SER A 1 112 ? 4.312 -8.926 -9.275 1.00 95.88 112 SER A C 1
ATOM 877 O O . SER A 1 112 ? 4.342 -9.762 -10.178 1.00 95.88 112 SER A O 1
ATOM 879 N N . ARG A 1 113 ? 4.298 -7.609 -9.525 1.00 95.69 113 ARG A N 1
ATOM 880 C CA . ARG A 1 113 ? 4.362 -7.044 -10.886 1.00 95.69 113 ARG A CA 1
ATOM 881 C C . ARG A 1 113 ? 5.793 -6.969 -11.417 1.00 95.69 113 ARG A C 1
ATOM 883 O O . ARG A 1 113 ? 6.008 -7.168 -12.609 1.00 95.69 113 ARG A O 1
ATOM 890 N N . TYR A 1 114 ? 6.756 -6.706 -10.539 1.00 95.50 114 TYR A N 1
ATOM 891 C CA . TYR A 1 114 ? 8.171 -6.541 -10.857 1.00 95.50 114 TYR A CA 1
ATOM 892 C C . TYR A 1 114 ? 9.025 -7.444 -9.952 1.00 95.50 114 TYR A C 1
ATOM 894 O O . TYR A 1 114 ? 9.627 -6.958 -8.991 1.00 95.50 114 TYR A O 1
ATOM 902 N N . PRO A 1 115 ? 9.142 -8.751 -10.263 1.00 95.00 115 PRO A N 1
ATOM 903 C CA . PRO A 1 115 ? 9.878 -9.701 -9.424 1.00 95.00 115 PRO A CA 1
ATOM 904 C C . PRO A 1 115 ? 11.334 -9.301 -9.152 1.00 95.00 115 PRO A C 1
ATOM 906 O O . PRO A 1 115 ? 11.849 -9.564 -8.068 1.00 95.00 115 PRO A O 1
ATOM 909 N N . ALA A 1 116 ? 11.972 -8.592 -10.089 1.00 93.69 116 ALA A N 1
ATOM 910 C CA . ALA A 1 116 ? 13.329 -8.059 -9.944 1.00 93.69 116 ALA A CA 1
ATOM 911 C C . ALA A 1 116 ? 13.484 -7.020 -8.809 1.00 93.69 116 ALA A C 1
ATOM 913 O O . ALA A 1 116 ? 14.600 -6.750 -8.374 1.00 93.69 116 ALA A O 1
ATOM 914 N N . LEU A 1 117 ? 12.385 -6.440 -8.311 1.00 94.38 117 LEU A N 1
ATOM 915 C CA . LEU A 1 117 ? 12.387 -5.482 -7.200 1.00 94.38 117 LEU A CA 1
ATOM 916 C C . LEU A 1 117 ? 12.077 -6.127 -5.839 1.00 94.38 117 LEU A C 1
ATOM 918 O O . LEU A 1 117 ? 12.050 -5.418 -4.834 1.00 94.38 117 LEU A O 1
ATOM 922 N N . SER A 1 118 ? 11.865 -7.445 -5.769 1.00 94.38 118 SER A N 1
ATOM 923 C CA . SER A 1 118 ? 11.415 -8.126 -4.541 1.00 94.38 118 SER A CA 1
ATOM 924 C C . SER A 1 118 ? 12.350 -7.898 -3.350 1.00 94.38 118 SER A C 1
ATOM 926 O O . SER A 1 118 ? 11.895 -7.500 -2.279 1.00 94.38 118 SER A O 1
ATOM 928 N N . ASP A 1 119 ? 13.663 -8.036 -3.549 1.00 93.19 119 ASP A N 1
ATOM 929 C CA . ASP A 1 119 ? 14.656 -7.799 -2.492 1.00 93.19 119 ASP A CA 1
ATOM 930 C C . ASP A 1 119 ? 14.629 -6.349 -1.984 1.00 93.19 119 ASP A C 1
ATOM 932 O O . ASP A 1 119 ? 14.863 -6.078 -0.803 1.00 93.19 119 ASP A O 1
ATOM 936 N N . TRP A 1 120 ? 14.318 -5.394 -2.864 1.00 92.75 120 TRP A N 1
ATOM 937 C CA . TRP A 1 120 ? 14.163 -3.989 -2.495 1.00 92.75 120 TRP A CA 1
ATOM 938 C C . TRP A 1 120 ? 12.890 -3.753 -1.693 1.00 92.75 120 TRP A C 1
ATOM 940 O O . TRP A 1 120 ? 12.936 -3.041 -0.687 1.00 92.75 120 TRP A O 1
ATOM 950 N N . CYS A 1 121 ? 11.783 -4.385 -2.082 1.00 93.62 121 CYS A N 1
ATOM 951 C CA . CYS A 1 121 ? 10.539 -4.364 -1.322 1.00 93.62 121 CYS A CA 1
ATOM 952 C C . CYS A 1 121 ? 10.738 -4.917 0.100 1.00 93.62 121 CYS A C 1
ATOM 954 O O . CYS A 1 121 ? 10.343 -4.261 1.065 1.00 93.62 121 CYS A O 1
ATOM 956 N N . GLU A 1 122 ? 11.438 -6.043 0.254 1.00 91.75 122 GLU A N 1
ATOM 957 C CA . GLU A 1 122 ? 11.735 -6.637 1.567 1.00 91.75 122 GLU A CA 1
ATOM 958 C C . GLU A 1 122 ? 12.636 -5.747 2.438 1.00 91.75 122 GLU A C 1
ATOM 960 O O . GLU A 1 122 ? 12.435 -5.623 3.651 1.00 91.75 122 GLU A O 1
ATOM 965 N N . ARG A 1 123 ? 13.605 -5.047 1.835 1.00 88.75 123 ARG A N 1
ATOM 966 C CA . ARG A 1 123 ? 14.440 -4.066 2.551 1.00 88.75 123 ARG A CA 1
ATOM 967 C C . ARG A 1 123 ? 13.633 -2.865 3.043 1.00 88.75 123 ARG A C 1
ATOM 969 O O . ARG A 1 123 ? 13.908 -2.366 4.136 1.00 88.75 123 ARG A O 1
ATOM 976 N N . VAL A 1 124 ? 12.661 -2.387 2.262 1.00 85.94 124 VAL A N 1
ATOM 977 C CA . VAL A 1 124 ? 11.756 -1.298 2.675 1.00 85.94 124 VAL A CA 1
ATOM 978 C C . VAL A 1 124 ? 10.863 -1.762 3.825 1.00 85.94 124 VAL A C 1
ATOM 980 O O . VAL A 1 124 ? 10.801 -1.082 4.850 1.00 85.94 124 VAL A O 1
ATOM 983 N N . LYS A 1 125 ? 10.276 -2.959 3.715 1.00 84.75 125 LYS A N 1
ATOM 984 C CA . LYS A 1 125 ? 9.470 -3.579 4.775 1.00 84.75 125 LYS A CA 1
ATOM 985 C C . LYS A 1 125 ? 10.256 -3.752 6.079 1.00 84.75 125 LYS A C 1
ATOM 987 O O . LYS A 1 125 ? 9.809 -3.354 7.150 1.00 84.75 125 LYS A O 1
ATOM 992 N N 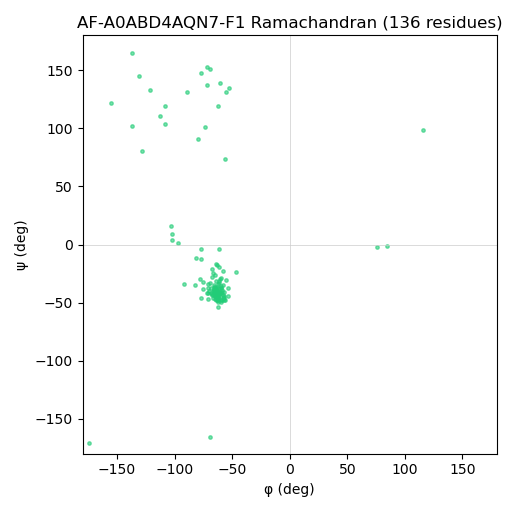. SER A 1 126 ? 11.487 -4.253 5.987 1.00 79.44 126 SER A N 1
ATOM 993 C CA . SER A 1 126 ? 12.372 -4.451 7.144 1.00 79.44 126 SER A CA 1
ATOM 994 C C . SER A 1 126 ? 12.763 -3.144 7.845 1.00 79.44 126 SER A C 1
ATOM 996 O O . SER A 1 126 ? 12.973 -3.133 9.059 1.00 79.44 126 SER A O 1
ATOM 998 N N . LYS A 1 127 ? 12.870 -2.027 7.108 1.00 75.12 127 LYS A N 1
ATOM 999 C CA . LYS A 1 127 ? 13.103 -0.701 7.707 1.00 75.12 127 LYS A CA 1
ATOM 1000 C C . LYS A 1 127 ? 11.895 -0.223 8.508 1.00 75.12 127 LYS A C 1
ATOM 1002 O O . LYS A 1 127 ? 12.092 0.346 9.576 1.00 75.12 127 LYS A O 1
ATOM 1007 N N . GLN A 1 128 ? 10.683 -0.505 8.040 1.00 66.81 128 GLN A N 1
ATOM 1008 C CA . GLN A 1 128 ? 9.455 -0.142 8.743 1.00 66.81 128 GLN A CA 1
ATOM 1009 C C . GLN A 1 128 ? 9.314 -0.881 10.080 1.00 66.81 128 GLN A C 1
ATOM 1011 O O . GLN A 1 128 ? 9.085 -0.245 11.102 1.00 66.81 128 GLN A O 1
ATOM 1016 N N . VAL A 1 129 ? 9.590 -2.190 10.108 1.00 60.62 129 VAL A N 1
ATOM 1017 C CA . VAL A 1 129 ? 9.551 -2.999 11.345 1.00 60.62 129 VAL A CA 1
ATOM 1018 C C . VAL A 1 129 ? 10.560 -2.507 12.398 1.00 60.62 129 VAL A C 1
ATOM 1020 O O . VAL A 1 129 ? 10.316 -2.600 13.600 1.00 60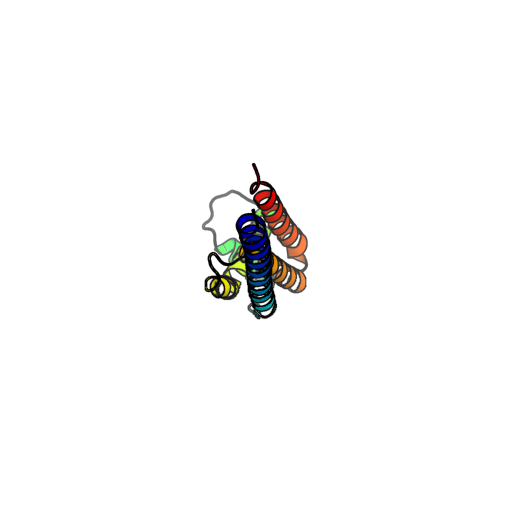.62 129 VAL A O 1
ATOM 1023 N N . ARG A 1 130 ? 11.707 -1.959 11.971 1.00 57.03 130 ARG A N 1
ATOM 1024 C CA . ARG A 1 130 ? 12.720 -1.404 12.889 1.00 57.03 130 ARG A CA 1
ATOM 1025 C C . ARG A 1 130 ? 12.323 -0.056 13.481 1.00 57.03 130 ARG A C 1
ATOM 1027 O O . ARG A 1 130 ? 12.696 0.215 14.620 1.00 57.03 130 ARG A O 1
ATOM 1034 N N . ASP A 1 131 ? 11.588 0.760 12.733 1.00 53.72 131 ASP A N 1
ATOM 1035 C CA . ASP A 1 131 ? 10.984 1.986 13.262 1.00 53.72 131 ASP A CA 1
ATOM 1036 C C . ASP A 1 131 ? 9.822 1.639 14.208 1.00 53.72 131 ASP A C 1
ATOM 1038 O O . ASP A 1 131 ? 9.648 2.251 15.262 1.00 53.72 131 ASP A O 1
ATOM 1042 N N . ASP A 1 132 ? 9.106 0.547 13.908 1.00 47.53 132 ASP A N 1
ATOM 1043 C CA . ASP A 1 132 ? 8.039 0.036 14.761 1.00 47.53 132 ASP A CA 1
ATOM 1044 C C . ASP A 1 132 ? 8.532 -0.457 16.139 1.00 47.53 132 ASP A C 1
ATOM 1046 O O . ASP A 1 132 ? 7.781 -0.399 17.115 1.00 47.53 132 ASP A O 1
ATOM 1050 N N . GLY A 1 133 ? 9.800 -0.871 16.243 1.00 40.34 133 GLY A N 1
ATOM 1051 C CA . GLY A 1 133 ? 10.441 -1.295 17.492 1.00 40.34 133 GLY A CA 1
ATOM 1052 C C . GLY A 1 133 ? 10.856 -0.161 18.440 1.00 40.34 133 GLY A C 1
ATOM 1053 O O . GLY A 1 133 ? 11.338 -0.451 19.533 1.00 40.34 133 GLY A O 1
ATOM 1054 N N . LYS A 1 134 ? 10.692 1.116 18.055 1.00 44.12 134 LYS A N 1
ATOM 1055 C CA . LYS A 1 134 ? 11.012 2.282 18.907 1.00 44.12 134 LYS A CA 1
ATOM 1056 C C . LYS A 1 134 ? 9.805 2.971 19.562 1.00 44.12 134 LYS A C 1
ATOM 1058 O O . LYS A 1 134 ? 9.997 3.956 20.268 1.00 44.12 134 LYS A O 1
ATOM 1063 N N . ALA A 1 135 ? 8.592 2.448 19.402 1.00 44.50 135 ALA A N 1
ATOM 1064 C CA . ALA A 1 135 ? 7.400 2.921 20.115 1.00 44.50 135 ALA A CA 1
ATOM 1065 C C . ALA A 1 135 ? 6.604 1.693 20.576 1.00 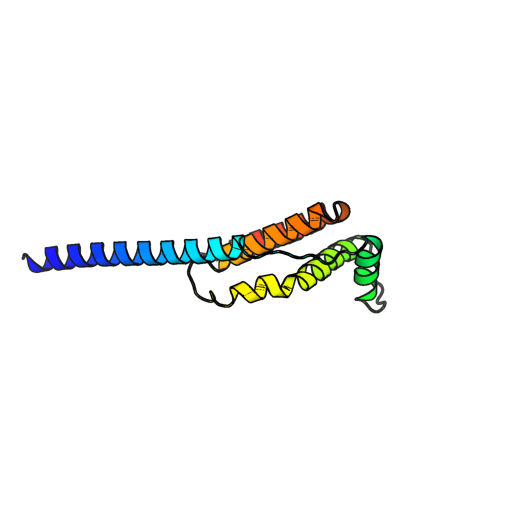44.50 135 ALA A C 1
ATOM 1067 O O . ALA A 1 135 ? 5.959 1.067 19.734 1.00 44.50 135 ALA A O 1
ATOM 1068 N N . GLU A 1 136 ? 6.607 1.222 21.827 1.00 37.62 136 GLU A N 1
ATOM 1069 C CA . GLU A 1 136 ? 6.795 1.756 23.204 1.00 37.62 136 GLU A CA 1
ATOM 1070 C C . GLU A 1 136 ? 6.793 0.497 24.153 1.00 37.62 136 GLU A C 1
ATOM 1072 O O . GLU A 1 136 ? 6.743 -0.603 23.586 1.00 37.62 136 GLU A O 1
ATOM 1077 N N . PRO A 1 137 ? 6.758 0.512 25.521 1.00 49.34 137 PRO A N 1
ATOM 1078 C CA . PRO A 1 137 ? 6.673 1.622 26.498 1.00 49.34 137 PRO A CA 1
ATOM 1079 C C . PRO A 1 137 ? 7.608 1.515 27.741 1.00 49.34 137 PRO A C 1
ATOM 1081 O O . PRO A 1 137 ? 8.043 0.427 28.126 1.00 49.34 137 PRO A O 1
ATOM 1084 N N . GLN A 1 138 ? 7.783 2.634 28.457 1.00 38.75 138 GLN A N 1
ATOM 1085 C CA . GLN A 1 138 ? 7.373 2.764 29.870 1.00 38.75 138 GLN A CA 1
ATOM 1086 C C . GLN A 1 138 ? 6.826 4.169 30.107 1.00 38.75 138 GLN A C 1
ATOM 1088 O O . GLN A 1 138 ? 7.497 5.127 29.667 1.00 38.75 138 GLN A O 1
#

Organism: NCBI:txid1334628

Nearest PDB structures (foldseek):
  8rdw-assembly1_OL  TM=3.353E-01  e=7.769E+00  Psychrobacter urativorans
  8fr8-assembly1_p  TM=2.836E-01  e=7.769E+00  Mycolicibacterium smegmatis MC2 155

pLDDT: mean 82.65, std 15.99, range [37.62, 96.44]

Secondary structure (DSSP, 8-state):
--HHHHHHHHHHHHHHHHHHHHHHHHHHHHHHHHH---------HHHHHHHHHHTS---S---HHHHHHHHHHHHHHHTHHHHHTTGGGTTSTTHHHHHHHHHHHHHHHHHHH-GGGHHHHHHHHHHHHHHHTT----